Protein AF-A0A2Z5G951-F1 (afdb_monomer)

Foldseek 3Di:
DDPVVVVVVVVVVVVVCVVVLVVLLVVLVVDPDKDKDKDWDFDDDPVDPPGGQTKIWIWIDDVPGDIHIDIGSDPDPVVVVVSD

Structure (mmCIF, N/CA/C/O backbone):
data_AF-A0A2Z5G951-F1
#
_entry.id   AF-A0A2Z5G951-F1
#
loop_
_atom_site.group_PDB
_atom_site.id
_atom_site.type_symbol
_atom_site.label_atom_id
_atom_site.label_alt_id
_atom_site.label_comp_id
_atom_site.label_asym_id
_atom_site.label_entity_id
_atom_site.label_seq_id
_atom_site.pdbx_PDB_ins_code
_atom_site.Cartn_x
_atom_s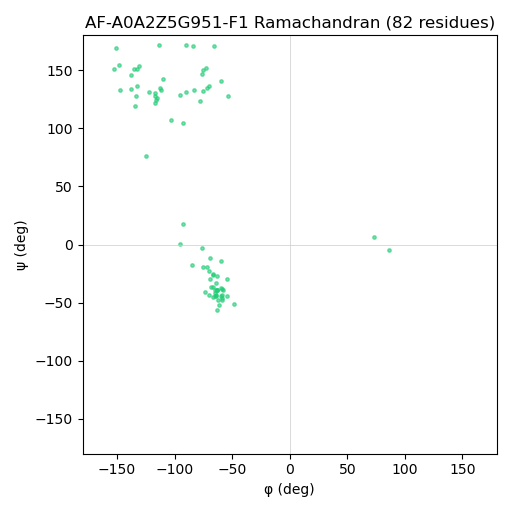ite.Cartn_y
_atom_site.Cartn_z
_atom_site.occupancy
_atom_site.B_iso_or_equiv
_atom_site.auth_seq_id
_atom_site.auth_comp_id
_atom_site.auth_asym_id
_atom_site.auth_atom_id
_atom_site.pdbx_PDB_model_num
ATOM 1 N N . MET A 1 1 ? 26.703 4.028 -12.289 1.00 48.50 1 MET A N 1
ATOM 2 C CA . MET A 1 1 ? 25.244 3.879 -12.478 1.00 48.50 1 MET A CA 1
ATOM 3 C C . MET A 1 1 ? 24.592 5.082 -11.824 1.00 48.50 1 MET A C 1
ATOM 5 O O . MET A 1 1 ? 24.884 5.332 -10.662 1.00 48.50 1 MET A O 1
ATOM 9 N N . ALA A 1 2 ? 23.852 5.893 -12.580 1.00 49.31 2 ALA A N 1
ATOM 10 C CA . ALA A 1 2 ? 23.205 7.089 -12.041 1.00 49.31 2 ALA A CA 1
ATOM 11 C C . ALA A 1 2 ? 21.971 6.688 -11.215 1.00 49.31 2 ALA A C 1
ATOM 13 O O . ALA A 1 2 ? 21.345 5.670 -11.506 1.00 49.31 2 ALA A O 1
ATOM 14 N N . LEU A 1 3 ? 21.623 7.482 -10.199 1.00 60.19 3 LEU A N 1
ATOM 15 C CA . LEU A 1 3 ? 20.479 7.237 -9.308 1.00 60.19 3 LEU A CA 1
ATOM 16 C C . LEU A 1 3 ? 19.154 7.056 -10.083 1.00 60.19 3 LEU A C 1
ATOM 18 O O . LEU A 1 3 ? 18.299 6.282 -9.663 1.00 60.19 3 LEU A O 1
ATOM 22 N N . SER A 1 4 ? 19.024 7.699 -11.251 1.00 73.06 4 SER A N 1
ATOM 23 C CA . SER A 1 4 ? 17.876 7.542 -12.152 1.00 73.06 4 SER A CA 1
ATOM 24 C C . SER A 1 4 ? 17.727 6.118 -12.699 1.00 73.06 4 SER A C 1
ATOM 26 O O . SER A 1 4 ? 16.624 5.592 -12.721 1.00 73.06 4 SER A O 1
ATOM 28 N N . THR A 1 5 ? 18.824 5.433 -13.041 1.00 80.69 5 THR A N 1
ATOM 29 C CA . THR A 1 5 ? 18.764 4.101 -13.666 1.00 80.69 5 THR A CA 1
ATOM 30 C C . THR A 1 5 ? 18.205 3.027 -12.726 1.00 80.69 5 THR A C 1
ATOM 32 O O . THR A 1 5 ? 17.487 2.137 -13.173 1.00 80.69 5 THR A O 1
ATOM 35 N N . ILE A 1 6 ? 18.516 3.099 -11.424 1.00 87.31 6 ILE A N 1
ATOM 36 C CA . ILE A 1 6 ? 17.944 2.177 -10.427 1.00 87.31 6 ILE A CA 1
ATOM 37 C C . ILE A 1 6 ? 16.461 2.469 -10.204 1.00 87.31 6 ILE A C 1
ATOM 39 O O . ILE A 1 6 ? 15.668 1.533 -10.151 1.00 87.31 6 ILE A O 1
ATOM 43 N N . ASN A 1 7 ? 16.087 3.747 -10.101 1.00 88.12 7 ASN A N 1
ATOM 44 C CA . ASN A 1 7 ? 14.693 4.136 -9.922 1.00 88.12 7 ASN A CA 1
ATOM 45 C C . ASN A 1 7 ? 13.823 3.621 -11.079 1.00 88.12 7 ASN A C 1
ATOM 47 O O . ASN A 1 7 ? 12.813 2.963 -10.844 1.00 88.12 7 ASN A O 1
ATOM 51 N N . ASP A 1 8 ? 14.269 3.825 -12.318 1.00 89.56 8 ASP A N 1
ATOM 52 C CA . ASP A 1 8 ? 13.538 3.390 -13.510 1.00 89.56 8 ASP A CA 1
ATOM 53 C C . ASP A 1 8 ? 13.398 1.860 -13.574 1.00 89.56 8 ASP A C 1
ATOM 55 O O . ASP A 1 8 ? 12.335 1.339 -13.916 1.00 89.56 8 ASP A O 1
ATOM 59 N N . ALA A 1 9 ? 14.442 1.121 -13.183 1.00 91.00 9 ALA A N 1
ATOM 60 C CA . ALA A 1 9 ? 14.391 -0.337 -13.115 1.00 91.00 9 ALA A CA 1
ATOM 61 C C . ALA A 1 9 ? 13.374 -0.832 -12.072 1.00 91.00 9 ALA A C 1
ATOM 63 O O . ALA A 1 9 ? 12.601 -1.749 -12.354 1.00 91.00 9 ALA A O 1
ATOM 64 N N . VAL A 1 10 ? 13.343 -0.213 -10.888 1.00 91.94 10 VAL A N 1
ATOM 65 C CA . VAL A 1 10 ? 12.384 -0.553 -9.825 1.00 91.94 10 VAL A CA 1
ATOM 66 C C . VAL A 1 10 ? 10.954 -0.256 -10.269 1.00 91.94 10 VAL A C 1
ATOM 68 O O . VAL A 1 10 ? 10.083 -1.109 -10.102 1.00 91.94 10 VAL A O 1
ATOM 71 N N . LEU A 1 11 ? 10.714 0.903 -10.892 1.00 91.62 11 LEU A N 1
ATOM 72 C CA . LEU A 1 11 ? 9.397 1.257 -11.425 1.00 91.62 11 LEU A CA 1
ATOM 73 C C . LEU A 1 11 ? 8.933 0.251 -12.484 1.00 91.62 11 LEU A C 1
ATOM 75 O O . LEU A 1 11 ? 7.805 -0.235 -12.414 1.00 91.62 11 LEU A O 1
ATOM 79 N N . ARG A 1 12 ? 9.819 -0.146 -13.406 1.00 92.56 12 ARG A N 1
ATOM 80 C CA . ARG A 1 12 ? 9.482 -1.110 -14.459 1.00 92.56 12 ARG A CA 1
ATOM 81 C C . ARG A 1 12 ? 9.147 -2.496 -13.912 1.00 92.56 12 ARG A C 1
ATOM 83 O O . ARG A 1 12 ? 8.232 -3.144 -14.412 1.00 92.56 12 ARG A O 1
ATOM 90 N N . VAL A 1 13 ? 9.863 -2.958 -12.888 1.00 93.88 13 VAL A N 1
ATOM 91 C CA . VAL A 1 13 ? 9.509 -4.204 -12.190 1.00 93.88 13 VAL A CA 1
ATOM 92 C C . VAL A 1 13 ? 8.161 -4.052 -11.487 1.00 93.88 13 VAL A C 1
ATOM 94 O O . VAL A 1 13 ? 7.332 -4.952 -11.582 1.00 93.88 13 VAL A O 1
ATOM 97 N N . GLY A 1 14 ? 7.908 -2.907 -10.847 1.00 92.88 14 GLY A N 1
ATOM 98 C CA . GLY A 1 14 ? 6.623 -2.603 -10.217 1.00 92.88 14 GLY A CA 1
ATOM 99 C C . GLY A 1 14 ? 5.442 -2.733 -11.182 1.00 92.88 14 GLY A C 1
ATOM 100 O O . GLY A 1 14 ? 4.453 -3.380 -10.848 1.00 92.88 14 GLY A O 1
ATOM 101 N N . GLU A 1 15 ? 5.571 -2.219 -12.407 1.00 94.25 15 GLU A N 1
ATOM 102 C CA . GLU A 1 15 ? 4.542 -2.352 -13.450 1.00 94.25 15 GLU A CA 1
ATOM 103 C C . GLU A 1 15 ? 4.219 -3.815 -13.787 1.00 94.25 15 GLU A C 1
ATOM 105 O O . GLU A 1 15 ? 3.056 -4.168 -13.984 1.00 94.25 15 GLU A O 1
ATOM 110 N N . LEU A 1 16 ? 5.231 -4.689 -13.811 1.00 95.75 16 LEU A N 1
ATOM 111 C CA . LEU A 1 16 ? 5.047 -6.120 -14.074 1.00 95.75 16 LEU A CA 1
ATOM 112 C C . LEU A 1 16 ? 4.341 -6.849 -12.919 1.00 95.75 16 LEU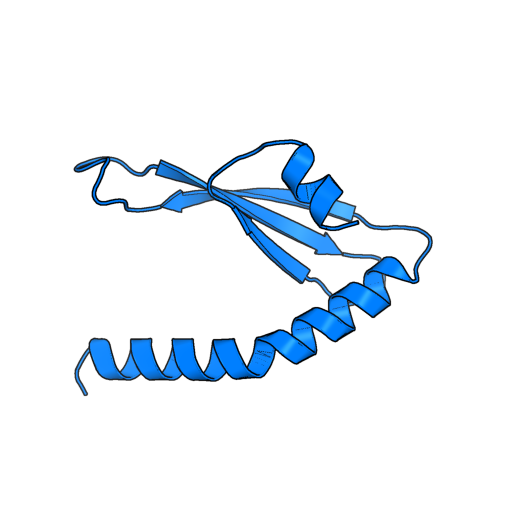 A C 1
ATOM 114 O O . LEU A 1 16 ? 3.738 -7.898 -13.141 1.00 95.75 16 LEU A O 1
ATOM 118 N N . LEU A 1 17 ? 4.393 -6.301 -11.701 1.00 95.38 17 LEU A N 1
ATOM 119 C CA . LEU A 1 17 ? 3.736 -6.864 -10.519 1.00 95.38 17 LEU A CA 1
ATOM 120 C C . LEU A 1 17 ? 2.263 -6.445 -10.388 1.00 95.38 17 LEU A C 1
ATOM 122 O O . LEU A 1 17 ? 1.512 -7.128 -9.694 1.00 95.38 17 LEU A O 1
ATOM 126 N N . ILE A 1 18 ? 1.820 -5.386 -11.076 1.00 94.88 18 ILE A N 1
ATOM 127 C CA . ILE A 1 18 ? 0.418 -4.920 -11.071 1.00 94.88 18 ILE A CA 1
ATOM 128 C C . ILE A 1 18 ? -0.595 -6.061 -11.302 1.00 94.88 18 ILE A C 1
ATOM 130 O O . ILE A 1 18 ? -1.517 -6.194 -10.493 1.00 94.88 18 ILE A O 1
ATOM 134 N N . PRO A 1 19 ? -0.466 -6.921 -12.338 1.00 96.25 19 PRO A N 1
ATOM 135 C CA . PRO A 1 19 ? -1.421 -8.012 -12.544 1.00 96.25 19 PRO A CA 1
ATOM 136 C C . PRO A 1 19 ? -1.418 -9.042 -11.404 1.00 96.25 19 PRO A C 1
ATOM 138 O O . PRO A 1 19 ? -2.475 -9.573 -11.068 1.00 96.25 19 PRO A O 1
ATOM 141 N N . ILE A 1 20 ? -0.267 -9.294 -10.772 1.00 95.56 20 ILE A N 1
ATOM 142 C CA . ILE A 1 20 ? -0.160 -10.215 -9.629 1.00 95.56 20 ILE A CA 1
ATOM 143 C C . ILE A 1 20 ? -0.925 -9.648 -8.431 1.00 95.56 20 ILE A C 1
ATOM 145 O O . ILE A 1 20 ? -1.726 -10.355 -7.824 1.00 95.56 20 ILE A O 1
ATOM 149 N N . VAL A 1 21 ? -0.753 -8.354 -8.143 1.00 95.00 21 VAL A N 1
ATOM 150 C CA . VAL A 1 21 ? -1.517 -7.656 -7.097 1.00 95.00 21 VAL A CA 1
ATOM 151 C C . VAL A 1 21 ? -3.022 -7.709 -7.385 1.00 95.00 21 VAL A C 1
ATOM 153 O O . VAL A 1 21 ? -3.816 -7.903 -6.465 1.00 95.00 21 VAL A O 1
ATOM 156 N N . GLY A 1 22 ? -3.423 -7.614 -8.657 1.00 95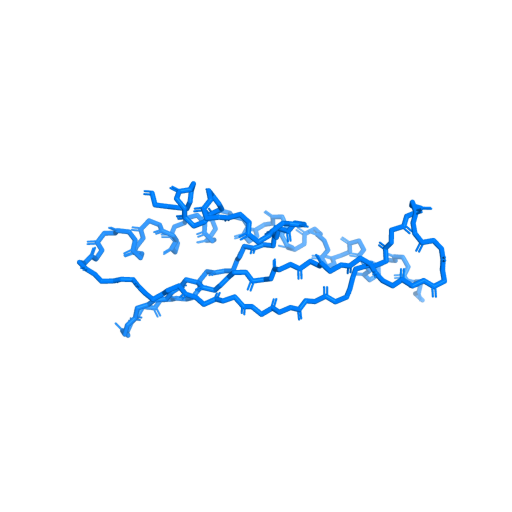.38 22 GLY A N 1
ATOM 157 C CA . GLY A 1 22 ? -4.814 -7.788 -9.080 1.00 95.38 22 GLY A CA 1
ATOM 158 C 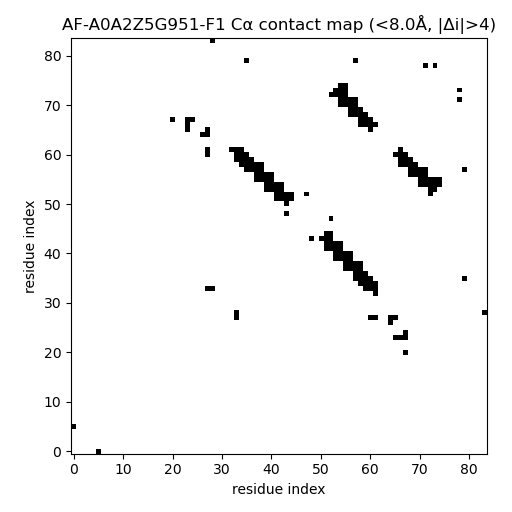C . GLY A 1 22 ? -5.386 -9.162 -8.714 1.00 95.38 22 GLY A C 1
ATOM 159 O O . GLY A 1 22 ? -6.469 -9.240 -8.136 1.00 95.38 22 GLY A O 1
ATOM 160 N N . VAL A 1 23 ? -4.641 -10.242 -8.970 1.00 95.75 23 VAL A N 1
ATOM 161 C CA . VAL A 1 23 ? -5.054 -11.604 -8.584 1.00 95.75 23 VAL A CA 1
ATOM 162 C C . VAL A 1 23 ? -5.112 -11.753 -7.063 1.00 95.75 23 VAL A C 1
ATOM 164 O O . VAL A 1 23 ? -6.111 -12.244 -6.543 1.00 95.75 23 VAL A O 1
ATOM 167 N N . MET A 1 24 ? -4.107 -11.255 -6.335 1.00 95.38 24 MET A N 1
ATOM 168 C CA . MET A 1 24 ? -4.101 -11.272 -4.864 1.00 95.38 24 MET A CA 1
ATOM 169 C C . MET A 1 24 ? -5.315 -10.540 -4.276 1.00 95.38 24 MET A C 1
ATOM 171 O O . MET A 1 24 ? -5.913 -10.997 -3.301 1.00 95.38 24 MET A O 1
ATOM 175 N N . LYS A 1 25 ? -5.717 -9.417 -4.886 1.00 95.44 25 LYS A N 1
ATOM 176 C CA . LYS A 1 25 ? -6.938 -8.695 -4.518 1.00 95.44 25 LYS A CA 1
ATOM 177 C C . LYS A 1 25 ? -8.179 -9.563 -4.740 1.00 95.44 25 LYS A C 1
ATOM 179 O O . LYS A 1 25 ? -9.002 -9.665 -3.834 1.00 95.44 25 LYS A O 1
ATOM 184 N N . CYS A 1 26 ? -8.313 -10.217 -5.895 1.00 94.81 26 CYS A N 1
ATOM 185 C CA . CYS A 1 26 ? -9.430 -11.129 -6.156 1.00 94.81 26 CYS A CA 1
ATOM 186 C C . CYS A 1 26 ? -9.494 -12.274 -5.132 1.00 94.81 26 CYS A C 1
ATOM 188 O O . CYS A 1 26 ? -10.570 -12.583 -4.623 1.00 94.81 26 CYS A O 1
ATOM 190 N N . GLU A 1 27 ? -8.354 -12.873 -4.785 1.00 94.12 27 GLU A N 1
ATOM 191 C CA . GLU A 1 27 ? -8.278 -13.935 -3.776 1.00 94.12 27 GLU A CA 1
ATOM 192 C C . GLU A 1 27 ? -8.689 -13.449 -2.384 1.00 94.12 27 GLU A C 1
ATOM 194 O O . GLU A 1 27 ? -9.378 -14.171 -1.657 1.00 94.12 27 GLU A O 1
ATOM 199 N N . LEU A 1 28 ? -8.301 -12.228 -2.001 1.00 94.62 28 LEU A N 1
ATOM 200 C CA . LEU A 1 28 ? -8.750 -11.598 -0.760 1.00 94.62 28 LEU A CA 1
ATOM 201 C C . LEU A 1 28 ? -10.270 -11.402 -0.759 1.00 94.62 28 LEU A C 1
ATOM 203 O O . LEU A 1 28 ? -10.930 -11.899 0.158 1.00 94.62 28 LEU A O 1
ATOM 207 N N . LEU A 1 29 ? -10.812 -10.776 -1.810 1.00 93.31 29 LEU A N 1
ATOM 208 C CA . LEU A 1 29 ? -12.243 -10.480 -1.975 1.00 93.31 29 LEU A CA 1
ATOM 209 C C . LEU A 1 29 ? -13.126 -11.731 -2.064 1.00 93.31 29 LEU A C 1
ATOM 211 O O . LEU A 1 29 ? -14.281 -11.690 -1.657 1.00 93.31 29 LEU A O 1
ATOM 215 N N . ALA A 1 30 ? -12.589 -12.864 -2.523 1.00 93.31 30 ALA A N 1
ATOM 216 C CA . ALA A 1 30 ? -13.301 -14.142 -2.512 1.00 93.31 30 ALA A CA 1
ATOM 217 C C . ALA A 1 30 ? -13.513 -14.717 -1.093 1.00 93.31 30 ALA A C 1
ATOM 219 O O . ALA A 1 30 ? -14.223 -15.705 -0.920 1.00 93.31 30 ALA A O 1
ATOM 220 N N . GLY A 1 31 ? -12.859 -14.157 -0.068 1.00 88.25 31 GLY A N 1
ATOM 221 C CA . GLY A 1 31 ? -13.057 -14.550 1.327 1.00 88.25 31 GLY A CA 1
ATOM 222 C C . GLY A 1 31 ? -14.250 -13.867 1.988 1.00 88.25 31 GLY A C 1
ATOM 223 O O . GLY A 1 31 ? -14.810 -12.906 1.483 1.00 88.25 31 GLY A O 1
ATOM 224 N N . HIS A 1 32 ? -14.593 -14.333 3.187 1.00 86.38 32 HIS A N 1
ATOM 225 C CA . HIS A 1 32 ? -15.658 -13.738 4.005 1.00 86.38 32 HIS A CA 1
ATOM 226 C C . HIS A 1 32 ? -15.144 -12.721 5.035 1.00 86.38 32 HIS A C 1
ATOM 228 O O . HIS A 1 32 ? -15.925 -12.187 5.817 1.00 86.38 32 HIS A O 1
ATOM 234 N N . TYR A 1 33 ? -13.832 -12.483 5.072 1.00 90.69 33 TYR A N 1
ATOM 235 C CA . TYR A 1 33 ? -13.190 -11.600 6.036 1.00 90.69 33 TYR A CA 1
ATOM 236 C C . TYR A 1 33 ? -11.979 -10.914 5.412 1.00 90.69 33 TYR A C 1
ATOM 238 O O . TYR A 1 33 ? -11.146 -11.578 4.793 1.00 90.69 33 TYR A O 1
ATOM 246 N N . ILE A 1 34 ? -11.892 -9.599 5.609 1.00 93.50 34 ILE A N 1
ATOM 247 C CA . ILE A 1 34 ? -10.771 -8.751 5.203 1.00 93.50 34 ILE A CA 1
ATOM 248 C C . ILE A 1 34 ? -10.485 -7.780 6.347 1.00 93.50 34 ILE A C 1
ATOM 250 O O . ILE A 1 34 ? -11.396 -7.161 6.894 1.00 93.50 34 ILE A O 1
ATOM 254 N N . GLN A 1 35 ? -9.210 -7.644 6.688 1.00 92.94 35 GLN A N 1
ATOM 255 C CA . GLN A 1 35 ? -8.675 -6.623 7.579 1.00 92.94 35 GLN A CA 1
ATOM 256 C C . GLN A 1 35 ? -8.174 -5.467 6.732 1.00 92.94 35 GLN A C 1
ATOM 258 O O . GLN A 1 35 ? -7.401 -5.691 5.804 1.00 92.94 35 GLN A O 1
ATOM 263 N N . ALA A 1 36 ? -8.608 -4.257 7.067 1.00 93.38 36 ALA A N 1
ATOM 264 C CA . ALA A 1 36 ? -8.107 -3.022 6.489 1.00 93.38 36 ALA A CA 1
ATOM 265 C C . ALA A 1 36 ? -7.454 -2.197 7.601 1.00 93.38 36 ALA A C 1
ATOM 267 O O . ALA A 1 36 ? -8.086 -1.974 8.635 1.00 93.38 36 ALA A O 1
ATOM 268 N N . ASP A 1 37 ? -6.215 -1.771 7.383 1.00 92.25 37 ASP A N 1
ATOM 269 C CA . ASP A 1 37 ? -5.477 -0.863 8.265 1.00 92.25 37 ASP A CA 1
ATOM 270 C C . ASP A 1 37 ? -4.822 0.247 7.436 1.00 92.25 37 ASP A C 1
ATOM 272 O O . ASP A 1 37 ? -4.499 0.036 6.262 1.00 92.25 37 ASP A O 1
ATOM 276 N N . GLU A 1 38 ? -4.625 1.427 8.023 1.00 91.50 38 GLU A N 1
ATOM 277 C CA . GLU A 1 38 ? -3.942 2.538 7.369 1.00 91.50 38 GLU A CA 1
ATOM 278 C C . GLU A 1 38 ? -2.723 3.026 8.155 1.00 91.50 38 GLU A C 1
ATOM 280 O O . GLU A 1 38 ? -2.786 3.336 9.343 1.00 91.50 38 GLU A O 1
ATOM 285 N N . THR A 1 39 ? -1.600 3.175 7.452 1.00 93.31 39 THR A N 1
ATOM 286 C CA . THR A 1 39 ? -0.377 3.768 8.002 1.00 93.31 39 THR A CA 1
ATOM 287 C C . THR A 1 39 ? -0.086 5.111 7.337 1.00 93.31 39 THR A C 1
ATOM 289 O O . THR A 1 39 ? -0.114 5.243 6.112 1.00 93.31 39 THR A O 1
ATOM 292 N N . TYR A 1 40 ? 0.214 6.124 8.150 1.00 93.69 40 TYR A N 1
ATOM 293 C CA . TYR A 1 40 ? 0.594 7.454 7.676 1.00 93.69 40 TYR A CA 1
ATOM 294 C C . TYR A 1 40 ? 1.982 7.437 7.033 1.00 93.69 40 TYR A C 1
ATOM 296 O O . TYR A 1 40 ? 2.933 6.899 7.599 1.00 93.69 40 TYR A O 1
ATOM 304 N N . VAL A 1 41 ? 2.121 8.111 5.893 1.00 93.88 41 VAL A N 1
ATOM 305 C CA . VAL A 1 41 ? 3.406 8.300 5.213 1.00 93.88 41 VAL A CA 1
ATOM 306 C C . VAL A 1 41 ? 3.595 9.762 4.816 1.00 93.88 41 VAL A C 1
ATOM 308 O O . VAL A 1 41 ? 2.676 10.428 4.344 1.00 93.88 41 VAL A O 1
ATOM 311 N N . GLY A 1 42 ? 4.800 10.288 5.034 1.00 94.44 42 GLY A N 1
ATOM 312 C CA . GLY A 1 42 ? 5.169 11.622 4.572 1.00 94.44 42 GLY A CA 1
ATOM 313 C C . GLY A 1 42 ? 5.493 11.608 3.081 1.00 94.44 42 GLY A C 1
ATOM 314 O O . GLY A 1 42 ? 6.380 10.874 2.658 1.00 94.44 42 GLY A O 1
ATOM 315 N N . VAL A 1 43 ? 4.805 12.436 2.301 1.00 93.06 43 VAL A N 1
ATOM 316 C CA . VAL A 1 43 ? 4.954 12.524 0.844 1.00 93.06 43 VAL A CA 1
ATOM 317 C C . VAL A 1 43 ? 5.467 13.910 0.482 1.00 93.06 43 VAL A C 1
ATOM 319 O O . VAL A 1 43 ? 4.866 14.922 0.849 1.00 93.06 43 VAL A O 1
ATOM 322 N N . GLN A 1 44 ? 6.589 13.967 -0.229 1.00 93.25 44 GLN A N 1
ATOM 323 C CA . GLN A 1 44 ? 7.074 15.219 -0.802 1.00 93.25 44 GLN A CA 1
ATOM 324 C C . GLN A 1 44 ? 6.223 15.567 -2.022 1.00 93.25 44 GLN A C 1
ATOM 326 O O . GLN A 1 44 ? 5.967 14.718 -2.870 1.00 93.25 44 GLN A O 1
ATOM 331 N N . THR A 1 45 ? 5.767 16.814 -2.091 1.00 90.75 45 THR A N 1
ATOM 332 C CA . THR A 1 45 ? 4.946 17.323 -3.194 1.00 90.75 45 THR A CA 1
ATOM 333 C C . THR A 1 45 ? 5.474 18.689 -3.605 1.00 90.75 45 THR A C 1
ATOM 335 O O . THR A 1 45 ? 5.999 19.427 -2.766 1.00 90.75 45 THR A O 1
ATOM 338 N N . ASP A 1 46 ? 5.313 19.052 -4.875 1.00 88.88 46 ASP A N 1
ATOM 339 C CA . ASP A 1 46 ? 5.721 20.377 -5.356 1.00 88.88 46 ASP A CA 1
ATOM 340 C C . ASP A 1 46 ? 4.873 21.508 -4.751 1.00 88.88 46 ASP A C 1
ATOM 342 O O . ASP A 1 46 ? 5.353 22.634 -4.599 1.00 88.88 46 ASP A O 1
ATOM 346 N N . GLU A 1 47 ? 3.637 21.193 -4.353 1.00 83.50 47 GLU A N 1
ATOM 347 C CA . GLU A 1 47 ? 2.677 22.115 -3.736 1.00 83.50 47 GLU A CA 1
ATOM 348 C C . GLU A 1 47 ? 3.086 22.538 -2.320 1.00 83.50 47 GLU A C 1
ATOM 350 O O . GLU A 1 47 ? 2.781 23.650 -1.885 1.00 83.50 47 GLU A O 1
ATOM 355 N N . LYS A 1 48 ? 3.798 21.668 -1.592 1.00 77.69 48 LYS A N 1
ATOM 356 C CA . LYS A 1 48 ? 4.136 21.875 -0.182 1.00 77.69 48 LYS A CA 1
ATOM 357 C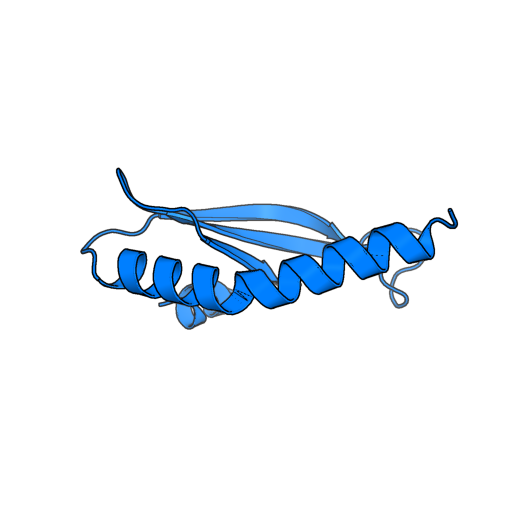 C . LYS A 1 48 ? 5.644 21.794 0.044 1.00 77.69 48 LYS A C 1
ATOM 359 O O . LYS A 1 48 ? 6.184 20.820 0.560 1.00 77.69 48 LYS A O 1
ATOM 364 N N . LYS A 1 49 ? 6.358 22.855 -0.333 1.00 84.12 49 LYS A N 1
ATOM 365 C CA . LYS A 1 49 ? 7.808 22.949 -0.102 1.00 84.12 49 LYS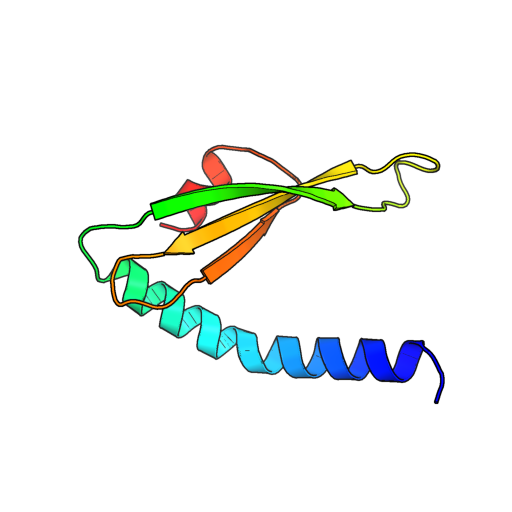 A CA 1
ATOM 366 C C . LYS A 1 49 ? 8.109 23.157 1.385 1.00 84.12 49 LYS A C 1
ATOM 368 O O . LYS A 1 49 ? 7.491 23.986 2.045 1.00 84.12 49 LYS A O 1
ATOM 373 N N . GLY A 1 50 ? 9.077 22.409 1.912 1.00 87.50 50 GLY A N 1
ATOM 374 C CA . GLY A 1 50 ? 9.541 22.530 3.301 1.00 87.50 50 GLY A CA 1
ATOM 375 C C . GLY A 1 50 ? 8.753 21.723 4.340 1.00 87.50 50 GLY A C 1
ATOM 376 O O . GLY A 1 50 ? 9.172 21.671 5.493 1.00 87.50 50 GLY A O 1
ATOM 377 N N . CYS A 1 51 ? 7.660 21.051 3.964 1.00 88.81 51 CYS A N 1
ATOM 378 C CA . CYS A 1 51 ? 7.008 20.060 4.823 1.00 88.81 51 CYS A CA 1
ATOM 379 C C . CYS A 1 51 ? 6.262 19.005 4.002 1.00 88.81 51 CYS A C 1
ATOM 381 O O . CYS A 1 51 ? 5.780 19.276 2.910 1.00 88.81 51 CYS A O 1
ATOM 383 N N . ASN A 1 52 ? 6.146 17.793 4.539 1.00 92.06 52 ASN A N 1
ATOM 384 C CA . ASN A 1 52 ? 5.506 16.701 3.815 1.00 92.06 52 ASN A CA 1
ATOM 385 C C . ASN A 1 52 ? 3.975 16.851 3.807 1.00 92.06 52 ASN A C 1
ATOM 387 O O . ASN A 1 52 ? 3.362 17.329 4.772 1.00 92.06 52 ASN A O 1
ATOM 391 N N . HIS A 1 53 ? 3.354 16.403 2.719 1.00 91.88 53 HIS A N 1
ATOM 392 C CA . HIS A 1 53 ? 1.945 16.029 2.721 1.00 91.88 53 HIS A CA 1
ATOM 393 C C . HIS A 1 53 ? 1.772 14.705 3.467 1.00 91.88 53 HIS A C 1
ATOM 395 O O . HIS A 1 53 ? 2.685 13.879 3.504 1.00 91.88 53 HIS A O 1
ATOM 401 N N . THR A 1 54 ? 0.604 14.493 4.063 1.00 93.62 54 THR A N 1
ATOM 402 C CA . THR A 1 54 ? 0.276 13.223 4.714 1.00 93.62 54 THR A CA 1
ATOM 403 C C . THR A 1 54 ? -0.445 12.326 3.719 1.00 93.62 54 THR A C 1
ATOM 405 O O . THR A 1 54 ? -1.617 12.546 3.421 1.00 93.62 54 THR A O 1
ATOM 408 N N . GLY A 1 55 ? 0.266 11.330 3.201 1.00 94.69 55 GLY A N 1
ATOM 409 C CA . GLY A 1 55 ? -0.310 10.212 2.467 1.00 94.69 55 GLY A CA 1
ATOM 410 C C . GLY A 1 55 ? -0.662 9.053 3.396 1.00 94.69 55 GLY A C 1
ATOM 411 O O . GLY A 1 55 ? -0.305 9.038 4.578 1.00 94.69 55 GLY A O 1
ATOM 412 N N . TYR A 1 56 ? -1.355 8.072 2.834 1.00 95.44 56 TYR A N 1
ATOM 413 C CA . TYR A 1 56 ? -1.881 6.914 3.539 1.00 95.44 56 TYR A CA 1
ATOM 414 C C . TYR A 1 56 ? -1.559 5.662 2.744 1.00 95.44 56 TYR A C 1
ATOM 416 O O . TYR A 1 56 ? -1.851 5.583 1.552 1.00 95.44 56 TYR A O 1
ATOM 424 N N . PHE A 1 57 ? -0.958 4.689 3.412 1.00 94.12 57 PHE A N 1
ATOM 425 C CA . PHE A 1 57 ? -0.748 3.364 2.864 1.00 94.12 57 PHE A CA 1
ATOM 426 C C . PHE A 1 57 ? -1.782 2.433 3.481 1.00 94.12 57 PHE A C 1
ATOM 428 O O . PHE A 1 57 ? -1.724 2.137 4.675 1.00 94.12 57 PHE A O 1
ATOM 435 N N . TRP A 1 58 ? -2.763 2.043 2.677 1.00 95.00 58 TRP A N 1
ATOM 436 C CA . TRP A 1 58 ? -3.814 1.117 3.063 1.00 95.00 58 TRP A CA 1
ATOM 437 C C . TRP A 1 58 ? -3.311 -0.305 2.898 1.00 95.00 58 TRP A C 1
ATOM 439 O O . TRP A 1 58 ? -2.740 -0.646 1.865 1.00 95.00 58 TRP A O 1
ATOM 449 N N . GLN A 1 59 ? -3.528 -1.131 3.909 1.00 94.94 59 GLN A N 1
ATOM 450 C CA . GLN A 1 59 ? -3.141 -2.528 3.940 1.00 94.94 59 GLN A CA 1
ATOM 451 C C . GLN A 1 59 ? -4.396 -3.386 4.043 1.00 94.94 59 GLN A C 1
ATOM 453 O O . GLN A 1 59 ? -5.139 -3.284 5.013 1.00 94.94 59 GLN A O 1
ATOM 458 N N . TYR A 1 60 ? -4.590 -4.285 3.080 1.00 95.88 60 TYR A N 1
ATOM 459 C CA . TYR A 1 60 ? -5.699 -5.235 3.048 1.00 95.88 60 TYR A CA 1
ATOM 460 C C . TYR A 1 60 ? -5.163 -6.657 3.167 1.00 95.88 60 TYR A C 1
ATOM 462 O O . TYR A 1 60 ? -4.278 -7.054 2.409 1.00 95.88 60 TYR A O 1
ATOM 470 N N . SER A 1 61 ? -5.671 -7.429 4.123 1.00 95.44 61 SER A N 1
ATOM 471 C CA . SER A 1 61 ? -5.209 -8.800 4.361 1.00 95.44 61 SER A CA 1
ATOM 472 C C . SER A 1 61 ? -6.301 -9.691 4.941 1.00 95.44 61 SER A C 1
ATOM 474 O O . SER A 1 61 ? -7.364 -9.226 5.349 1.00 95.44 61 SER A O 1
ATOM 476 N N . ALA A 1 62 ? -6.041 -10.994 4.978 1.00 95.19 62 ALA A N 1
ATOM 477 C CA . ALA A 1 62 ? -6.840 -11.951 5.728 1.00 95.19 62 ALA A CA 1
ATOM 478 C C . ALA A 1 62 ? -5.937 -13.091 6.229 1.00 95.19 62 ALA A C 1
ATOM 480 O O . ALA A 1 62 ? -4.915 -13.376 5.595 1.00 95.19 62 ALA A O 1
ATOM 481 N N . PRO A 1 63 ? -6.292 -13.779 7.330 1.00 92.81 63 PRO A N 1
ATOM 482 C CA . PRO A 1 63 ? -5.512 -14.906 7.831 1.00 92.81 63 PRO A CA 1
ATOM 483 C C . PRO A 1 63 ? -5.278 -15.972 6.752 1.00 92.81 63 PRO A C 1
ATOM 485 O O . PRO A 1 63 ? -6.220 -16.434 6.110 1.00 92.81 63 PRO A O 1
ATOM 488 N N . GLY A 1 64 ? -4.015 -16.356 6.549 1.00 89.19 64 GLY A N 1
ATOM 489 C CA . GLY A 1 64 ? -3.624 -17.362 5.555 1.00 89.19 64 GLY A CA 1
ATOM 490 C C . GLY A 1 64 ? -3.694 -16.906 4.091 1.00 89.19 64 GLY A C 1
ATOM 491 O O . GLY A 1 64 ? -3.487 -17.733 3.208 1.00 89.19 64 GLY A O 1
ATOM 492 N N . LYS A 1 65 ? -3.969 -15.621 3.821 1.00 90.81 65 LYS A N 1
ATOM 493 C CA . LYS A 1 65 ? -3.977 -15.029 2.474 1.00 90.81 65 LYS A CA 1
ATOM 494 C C . LYS A 1 65 ? -2.850 -14.008 2.297 1.00 90.81 65 LYS A C 1
ATOM 496 O O . LYS A 1 65 ? -2.163 -13.644 3.251 1.00 90.81 65 LYS A O 1
ATOM 501 N N . GLY A 1 66 ? -2.671 -13.547 1.059 1.00 90.44 66 GLY A N 1
ATOM 502 C CA . GLY A 1 66 ? -1.744 -12.468 0.726 1.00 90.44 66 GLY A CA 1
ATOM 503 C C . GLY A 1 66 ? -2.141 -11.113 1.324 1.00 90.44 66 GLY A C 1
ATOM 504 O O . GLY A 1 66 ? -3.235 -10.939 1.858 1.00 90.44 66 GLY A O 1
ATOM 505 N N . VAL A 1 67 ? -1.236 -10.143 1.207 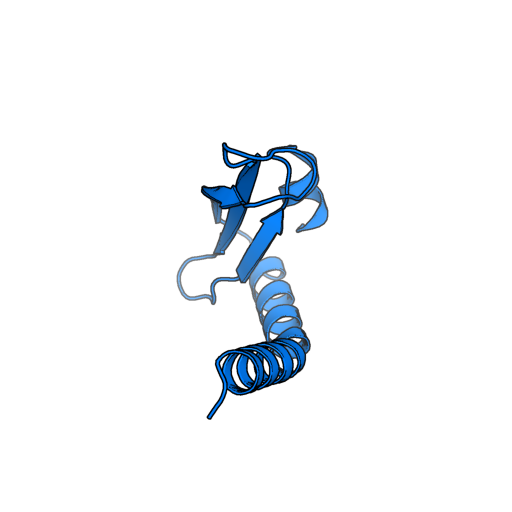1.00 94.56 67 VAL A N 1
ATOM 506 C CA . VAL A 1 67 ? -1.452 -8.755 1.633 1.00 94.56 67 VAL A CA 1
ATOM 507 C C . VAL A 1 67 ? -1.377 -7.855 0.409 1.00 94.56 67 VAL A C 1
ATOM 509 O O . VAL A 1 67 ? -0.427 -7.954 -0.366 1.00 94.56 67 VAL A O 1
ATOM 512 N N . VAL A 1 68 ? -2.365 -6.981 0.236 1.00 95.69 68 VAL A N 1
ATOM 513 C CA . VAL A 1 68 ? -2.379 -5.967 -0.822 1.00 95.69 68 VAL A CA 1
ATOM 514 C C . VAL A 1 68 ? -2.256 -4.595 -0.190 1.00 95.69 68 VAL A C 1
ATOM 516 O O . VAL A 1 68 ? -2.946 -4.293 0.782 1.00 95.69 68 VAL A O 1
ATOM 519 N N . PHE A 1 69 ? -1.388 -3.768 -0.764 1.00 94.00 69 PHE A N 1
ATOM 520 C CA . PHE A 1 69 ? -1.229 -2.387 -0.351 1.00 94.00 69 PHE A CA 1
ATOM 521 C C . PHE A 1 69 ? -1.748 -1.422 -1.410 1.00 94.00 69 PHE A C 1
ATOM 523 O O . PHE A 1 69 ? -1.549 -1.648 -2.604 1.00 94.00 69 PHE A O 1
ATOM 530 N N . ASP A 1 70 ? -2.373 -0.339 -0.961 1.00 93.38 70 ASP A N 1
ATOM 531 C CA . ASP A 1 70 ? -2.899 0.726 -1.809 1.00 93.38 70 ASP A CA 1
ATOM 532 C C . ASP A 1 70 ? -2.514 2.095 -1.236 1.00 93.38 70 ASP A C 1
ATOM 534 O O . ASP A 1 70 ? -2.843 2.438 -0.099 1.00 93.38 70 ASP A O 1
ATOM 538 N N . PHE A 1 71 ? -1.770 2.877 -2.013 1.00 93.81 71 PHE A N 1
ATOM 539 C CA . PHE A 1 71 ? -1.346 4.209 -1.606 1.00 93.81 71 PHE A CA 1
ATOM 540 C C . PHE A 1 71 ? -2.378 5.250 -2.030 1.00 93.81 71 PHE A C 1
ATOM 542 O O . PHE A 1 71 ? -2.758 5.332 -3.196 1.00 93.81 71 PHE A O 1
ATOM 549 N N . ASN A 1 72 ? -2.762 6.123 -1.102 1.00 94.00 72 ASN A N 1
ATOM 550 C CA . ASN A 1 72 ? -3.663 7.225 -1.388 1.00 94.00 72 ASN A CA 1
ATOM 551 C C . ASN A 1 72 ? -3.212 8.522 -0.707 1.00 94.00 72 ASN A C 1
ATOM 553 O O . ASN A 1 72 ? -2.717 8.524 0.418 1.00 94.00 72 ASN A O 1
ATOM 557 N N . MET A 1 73 ? -3.444 9.661 -1.361 1.00 92.56 73 MET A N 1
ATOM 558 C CA . MET A 1 73 ? -3.154 10.985 -0.787 1.00 92.56 73 MET A CA 1
ATOM 559 C C . MET A 1 73 ? -4.195 11.430 0.252 1.00 92.56 73 MET A C 1
ATOM 561 O O . MET A 1 73 ? -4.058 12.500 0.849 1.00 92.56 73 MET A O 1
ATOM 565 N N . THR A 1 74 ? -5.239 10.622 0.472 1.00 88.94 74 THR A N 1
ATOM 566 C CA . THR A 1 74 ? -6.348 10.917 1.383 1.00 88.94 74 THR A CA 1
ATOM 567 C C . THR A 1 74 ? -6.654 9.749 2.322 1.00 88.94 74 THR A C 1
ATOM 569 O O . THR A 1 74 ? -6.450 8.583 1.984 1.00 88.94 74 THR A O 1
ATOM 572 N N . ARG A 1 75 ? -7.219 10.073 3.493 1.00 89.50 75 ARG A N 1
ATOM 573 C CA . ARG A 1 75 ? -7.770 9.102 4.457 1.00 89.50 75 ARG A CA 1
ATOM 574 C C . ARG A 1 75 ? -9.264 8.849 4.253 1.00 89.50 75 ARG A C 1
ATOM 576 O O . ARG A 1 75 ? -9.955 8.465 5.196 1.00 89.50 75 ARG A O 1
ATOM 583 N N . SER A 1 76 ? -9.821 9.194 3.090 1.00 89.31 76 SER A N 1
ATOM 584 C CA . SER A 1 76 ? -11.272 9.093 2.923 1.00 89.31 76 SER A CA 1
ATOM 585 C C . SER A 1 76 ? -11.717 7.647 3.129 1.00 89.31 76 SER A C 1
ATOM 587 O O . SER A 1 76 ? -11.080 6.721 2.632 1.00 89.31 76 SER A O 1
ATOM 589 N N . LYS A 1 77 ? -12.861 7.456 3.799 1.00 84.19 77 LYS A N 1
ATOM 590 C CA . LYS A 1 77 ? -13.522 6.144 3.890 1.00 84.19 77 LYS A CA 1
ATOM 591 C C . LYS A 1 77 ? -13.899 5.589 2.518 1.00 84.19 77 LYS A C 1
ATOM 593 O O . LYS A 1 77 ? -14.226 4.414 2.414 1.00 84.19 77 LYS A O 1
ATOM 598 N N . ASP A 1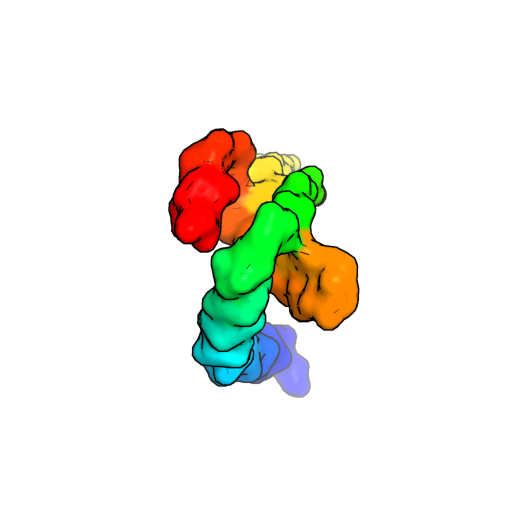 78 ? -13.879 6.418 1.482 1.00 88.94 78 ASP A N 1
ATOM 599 C CA . ASP A 1 78 ? -14.151 5.984 0.118 1.00 88.94 78 ASP A CA 1
ATOM 600 C C . ASP A 1 78 ? -12.981 5.206 -0.496 1.00 88.94 78 ASP A C 1
ATOM 602 O O . ASP A 1 78 ? -13.213 4.413 -1.401 1.00 88.94 78 ASP A O 1
ATOM 606 N N . VAL A 1 79 ? -11.761 5.339 0.042 1.00 87.38 79 VAL A N 1
ATOM 607 C CA . VAL A 1 79 ? -10.599 4.549 -0.397 1.00 87.38 79 VAL A CA 1
ATOM 608 C C . VAL A 1 79 ? -10.806 3.049 -0.130 1.00 87.38 79 VAL A C 1
ATOM 610 O O . VAL A 1 79 ? -10.830 2.285 -1.095 1.00 87.38 79 VAL A O 1
ATOM 613 N N . PRO A 1 80 ? -11.078 2.592 1.111 1.00 85.12 80 PRO A N 1
ATOM 614 C CA . PRO A 1 80 ? -11.363 1.179 1.355 1.00 85.12 80 PRO A CA 1
ATOM 615 C C . PRO A 1 80 ? -12.673 0.702 0.727 1.00 85.12 80 PRO A C 1
ATOM 617 O O . PRO A 1 80 ? -12.782 -0.472 0.390 1.00 85.12 80 PRO A O 1
ATOM 620 N N . LYS A 1 81 ? -13.655 1.583 0.497 1.00 87.62 81 LYS A N 1
ATOM 621 C CA . LYS A 1 81 ? -14.864 1.205 -0.254 1.00 87.62 81 LYS A CA 1
ATOM 622 C C . LYS A 1 81 ? -14.585 0.936 -1.729 1.00 87.62 81 LYS A C 1
ATOM 624 O O . LYS A 1 81 ? -15.219 0.057 -2.280 1.00 87.62 81 LYS A O 1
ATOM 629 N N . ALA A 1 82 ? -13.682 1.686 -2.359 1.00 88.38 82 ALA A N 1
ATOM 630 C CA . ALA A 1 82 ? -13.272 1.440 -3.742 1.00 88.38 82 ALA A CA 1
ATOM 631 C C . ALA A 1 82 ? -12.398 0.180 -3.877 1.00 88.38 82 ALA A C 1
ATOM 633 O O . ALA A 1 82 ? -12.238 -0.364 -4.973 1.00 88.38 82 ALA A O 1
ATOM 634 N N . PHE A 1 83 ? -11.807 -0.282 -2.771 1.00 87.00 83 PHE A N 1
ATOM 635 C CA . PHE A 1 83 ? -11.087 -1.544 -2.749 1.00 87.00 83 PHE A CA 1
ATOM 636 C C . PHE A 1 83 ? -12.029 -2.757 -2.786 1.00 87.00 83 PHE A C 1
ATOM 638 O O . PHE A 1 83 ? -11.710 -3.718 -3.486 1.00 87.00 83 PHE A O 1
ATOM 645 N N . LEU A 1 84 ? -13.149 -2.708 -2.059 1.00 85.81 84 LEU A N 1
ATOM 646 C CA . LEU A 1 84 ? -14.170 -3.764 -1.997 1.00 85.81 84 LEU A CA 1
ATOM 647 C C . LEU A 1 84 ? -14.995 -3.862 -3.289 1.00 85.81 84 LEU A C 1
ATOM 649 O O . LEU A 1 84 ? -15.338 -5.009 -3.648 1.00 85.81 84 LEU A O 1
#

Radius of gyration: 15.49 Å; Cα contacts (8 Å, |Δi|>4): 96; chains: 1; boundi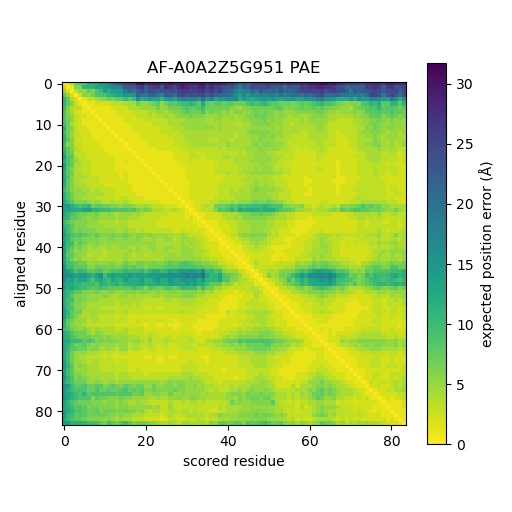ng box: 41×40×23 Å

InterPro domains:
  IPR004291 Transposase IS66, central domain [PF03050] (4-84)

Organism: NCBI:txid2211140

Nearest PDB structures (foldseek):
  5aox-assembly1_B  TM=4.878E-01  e=3.895E-01  Homo sapiens
  1r8x-assembly1_B-2  TM=4.087E-01  e=2.602E-01  Mus musculus
  3ths-assembly1_C  TM=4.012E-01  e=2.433E-01  Rattus norvegicus
  3s5s-assembly1_B  TM=4.302E-01  e=9.982E-01  Sorangium cellulosum So ce56
  4k7r-assembly1_A  TM=3.661E-01  e=3.348E+00  Escherichia coli K-12

Solvent-accessible surface area (backbone atoms only — not comparable to full-atom values): 5137 Å² total; per-residue (Å²): 135,60,78,64,61,58,53,52,52,52,52,55,53,50,62,70,42,50,65,56,54,51,51,50,48,52,61,50,68,75,46,96,57,76,47,78,49,75,45,83,40,80,35,86,47,91,91,41,76,97,50,64,44,70,27,29,41,33,39,38,34,37,93,97,56,64,75,49,76,48,80,37,79,56,87,54,75,61,58,65,58,74,71,108

Mean predicted aligned error: 5.06 Å

Secondary structure (DSSP, 8-state):
--HHHHHHHHHHHHHHHHHHHHHHHHHHHTSS--EEEEEEEEE--TTSTTS-EEEEEEEEE-TTS-EEEEEES---THHHHHH-

pLDDT: mean 90.04, std 8.4, range [48.5, 96.25]

Sequence (84 aa):
MALSTINDAVLRVGELLIPIVGVMKCELLAGHYIQADETYVGVQTDEKKGCNHTGYFWQYSAPGKGVVFDFNMTRSKDVPKAFL